Protein AF-A0A7X8IKD2-F1 (afdb_monomer_lite)

pLDDT: mean 72.1, std 15.84, range [30.53, 91.44]

Foldseek 3Di:
DCVVVPVVVLVVVLVPPPDDDLVNVVCCCDVVVQWDDDDPLAEIEGPDEAADPLSQLLVLLSVLLSLLCLCVVVDVDRDPVSNVSSVNYQKYKYWYQHPVVRFIKMFMDGSVVVCVVPVPPVVVDRSVRSSVVSSVCRSPPTDIDTDDDD

Sequence (150 aa):
MKQIGFILLIILATSWLGAATFEEVLESYIDDGYAFEYDGNQYWMLDELYFDRSVACEALASMAVVFLYQRLEWGETSNPAHKKIVDDTYYLTTHWFDVTDSGTYVVGVVMSDLIWYYDEDIYDMSPSELEEDIFEQIYYYSLAFEWEEE

Structure (mmCIF, N/CA/C/O backbone):
data_AF-A0A7X8IKD2-F1
#
_entry.id   AF-A0A7X8IKD2-F1
#
loop_
_atom_site.group_PDB
_atom_site.id
_atom_site.type_symbol
_atom_site.label_atom_id
_atom_site.label_al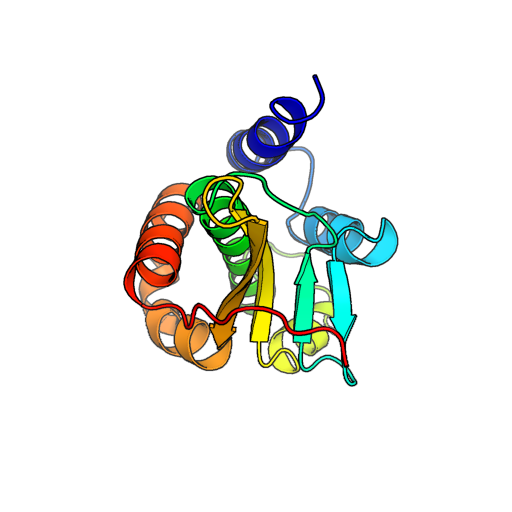t_id
_atom_site.label_comp_id
_atom_site.label_asym_id
_atom_site.label_entity_id
_atom_site.label_seq_id
_atom_site.pdbx_PDB_ins_code
_atom_site.Cartn_x
_atom_site.Cartn_y
_atom_site.Cartn_z
_atom_site.occupancy
_atom_site.B_iso_or_equiv
_atom_site.auth_seq_id
_atom_site.auth_comp_id
_atom_site.auth_asym_id
_atom_site.auth_atom_id
_atom_site.pdbx_PDB_model_num
ATOM 1 N N . MET A 1 1 ? 11.232 15.771 -14.756 1.00 33.41 1 MET A N 1
ATOM 2 C CA . MET A 1 1 ? 11.421 16.469 -13.460 1.00 33.41 1 MET A CA 1
ATOM 3 C C . MET A 1 1 ? 10.093 16.597 -12.698 1.00 33.41 1 MET A C 1
ATOM 5 O O . MET A 1 1 ? 9.728 17.694 -12.299 1.00 33.41 1 MET A O 1
ATOM 9 N N . LYS A 1 2 ? 9.350 15.493 -12.523 1.00 32.75 2 LYS A N 1
ATOM 10 C CA . LYS A 1 2 ? 8.132 15.436 -11.686 1.00 32.75 2 LYS A CA 1
ATOM 11 C C . LYS A 1 2 ? 8.241 14.399 -10.549 1.00 32.75 2 LYS A C 1
ATOM 13 O O . LYS A 1 2 ? 7.541 14.527 -9.562 1.00 32.75 2 LYS A O 1
ATOM 18 N N . GLN A 1 3 ? 9.209 13.481 -10.639 1.00 38.31 3 GLN A N 1
ATOM 19 C CA . GLN A 1 3 ? 9.420 12.352 -9.720 1.00 38.31 3 GLN A CA 1
ATOM 20 C C . GLN A 1 3 ? 9.867 12.726 -8.293 1.00 38.31 3 GLN A C 1
ATOM 22 O O . GLN A 1 3 ? 9.680 11.942 -7.380 1.00 38.31 3 GLN A O 1
ATOM 27 N N . ILE A 1 4 ? 10.426 13.921 -8.068 1.00 36.66 4 ILE A N 1
ATOM 28 C CA . ILE A 1 4 ? 10.888 14.340 -6.726 1.00 36.66 4 ILE A CA 1
ATOM 29 C C . ILE A 1 4 ? 9.762 15.034 -5.933 1.00 36.66 4 ILE A C 1
ATOM 31 O O . ILE A 1 4 ? 9.855 15.181 -4.722 1.00 36.66 4 ILE A O 1
ATOM 35 N N . GLY A 1 5 ? 8.678 15.456 -6.596 1.00 30.53 5 GLY A N 1
ATOM 36 C CA . GLY A 1 5 ? 7.594 16.196 -5.941 1.00 30.53 5 GLY A CA 1
ATOM 37 C C . GLY A 1 5 ? 6.641 15.332 -5.110 1.00 30.53 5 GLY A C 1
ATOM 38 O O . GLY A 1 5 ? 6.017 15.864 -4.201 1.00 30.53 5 GLY A O 1
ATOM 39 N N . PHE A 1 6 ? 6.538 14.033 -5.410 1.00 43.12 6 PHE A N 1
ATOM 40 C CA . PHE A 1 6 ? 5.489 13.156 -4.874 1.00 43.12 6 PHE A CA 1
ATOM 41 C C . PHE A 1 6 ? 5.905 12.445 -3.575 1.00 43.12 6 PHE A C 1
ATOM 43 O O . PHE A 1 6 ? 5.170 12.493 -2.597 1.00 43.12 6 PHE A O 1
ATOM 50 N N . ILE A 1 7 ? 7.147 11.946 -3.496 1.00 42.34 7 ILE A N 1
ATOM 51 C CA . ILE A 1 7 ? 7.745 11.421 -2.247 1.00 42.34 7 ILE A CA 1
ATOM 52 C C . ILE A 1 7 ? 7.834 12.532 -1.184 1.00 42.34 7 ILE A C 1
ATOM 54 O O . ILE A 1 7 ? 7.570 12.324 -0.002 1.00 42.34 7 ILE A O 1
ATOM 58 N N . LEU A 1 8 ? 8.109 13.768 -1.619 1.00 37.22 8 LEU A N 1
ATOM 59 C CA . LEU A 1 8 ? 8.059 14.936 -0.741 1.00 37.22 8 LEU A CA 1
ATOM 60 C C . LEU A 1 8 ? 6.652 15.203 -0.197 1.00 37.22 8 LEU A C 1
ATOM 62 O O . LEU A 1 8 ? 6.563 15.746 0.893 1.00 37.22 8 LEU A O 1
ATOM 66 N N . LEU A 1 9 ? 5.579 14.822 -0.896 1.00 44.72 9 LEU A N 1
ATOM 67 C CA . LEU A 1 9 ? 4.199 15.072 -0.469 1.00 44.72 9 LEU A CA 1
ATOM 68 C C . LEU A 1 9 ? 3.768 14.137 0.673 1.00 44.72 9 LEU A C 1
ATOM 70 O O . LEU A 1 9 ? 3.061 14.576 1.574 1.00 44.72 9 LEU A O 1
ATOM 74 N N . ILE A 1 10 ? 4.269 12.900 0.689 1.00 45.47 10 ILE A N 1
ATOM 75 C CA . ILE A 1 10 ? 3.992 11.901 1.735 1.00 45.47 10 ILE A CA 1
ATOM 76 C C . ILE A 1 10 ? 4.845 12.174 2.987 1.00 45.47 10 ILE A C 1
ATOM 78 O O . ILE A 1 10 ? 4.322 12.215 4.100 1.00 45.47 10 ILE A O 1
ATOM 82 N N . ILE A 1 11 ? 6.125 12.530 2.811 1.00 43.97 11 ILE A N 1
ATOM 83 C CA . ILE A 1 11 ? 6.995 12.987 3.915 1.00 43.97 11 ILE A CA 1
ATOM 84 C C . ILE A 1 11 ? 6.530 14.357 4.469 1.00 43.97 11 ILE A C 1
ATOM 86 O O . ILE A 1 11 ? 6.696 14.663 5.655 1.00 43.97 11 ILE A O 1
ATOM 90 N N . LEU A 1 12 ? 5.897 15.207 3.645 1.00 41.56 12 LEU A N 1
ATOM 91 C CA . LEU A 1 12 ? 5.219 16.420 4.123 1.00 41.56 12 LEU A CA 1
ATOM 92 C C . LEU A 1 12 ? 3.901 16.114 4.839 1.00 41.56 12 LEU A C 1
ATOM 94 O O . LEU A 1 12 ? 3.601 16.812 5.803 1.00 41.56 12 LEU A O 1
ATOM 98 N N . ALA A 1 13 ? 3.162 15.073 4.448 1.00 42.00 13 ALA A N 1
ATOM 99 C CA . ALA A 1 13 ? 1.946 14.653 5.145 1.00 42.00 13 ALA A CA 1
ATOM 100 C C . ALA A 1 13 ? 2.246 14.158 6.573 1.00 42.00 13 ALA A C 1
ATOM 102 O O . ALA A 1 13 ? 1.517 14.492 7.505 1.00 42.00 13 ALA A O 1
ATOM 103 N N . THR A 1 14 ? 3.372 13.468 6.788 1.00 43.34 14 THR A N 1
ATOM 104 C CA . THR A 1 14 ? 3.785 13.010 8.130 1.00 43.34 14 THR A CA 1
ATOM 105 C C . THR A 1 14 ? 4.435 14.106 8.982 1.00 43.34 14 THR A C 1
ATOM 107 O O . THR A 1 14 ? 4.344 14.070 10.210 1.00 43.34 14 THR A O 1
ATOM 110 N N . SER A 1 15 ? 5.037 15.131 8.367 1.00 39.66 15 SER A N 1
ATOM 111 C CA . SER A 1 15 ? 5.580 16.302 9.083 1.00 39.66 15 SER A CA 1
ATOM 112 C C . SER A 1 15 ? 4.567 17.441 9.293 1.00 39.66 15 SER A C 1
ATOM 114 O O . SER A 1 15 ? 4.865 18.401 10.011 1.00 39.66 15 SER A O 1
ATOM 116 N N . TRP A 1 16 ? 3.357 17.322 8.733 1.00 40.22 16 TRP A N 1
ATOM 117 C CA . TRP A 1 16 ? 2.227 18.239 8.903 1.00 40.22 16 TRP A CA 1
ATOM 118 C C . TRP A 1 16 ? 0.974 17.503 9.408 1.00 40.22 16 TRP A C 1
ATOM 120 O O . TRP A 1 16 ? -0.044 17.442 8.724 1.00 40.22 16 TRP A O 1
ATOM 130 N N . LEU A 1 17 ? 0.970 17.087 10.676 1.00 44.28 17 LEU A N 1
ATOM 131 C CA . LEU A 1 17 ? -0.254 16.800 11.456 1.00 44.28 17 LEU A CA 1
ATOM 132 C C . LEU A 1 17 ? -1.138 18.063 11.674 1.00 44.28 17 LEU A C 1
ATOM 134 O O . LEU A 1 17 ? -1.712 18.272 12.740 1.00 44.28 17 LEU A O 1
ATOM 138 N N . GLY A 1 18 ? -1.213 18.962 10.688 1.00 39.53 18 GLY A N 1
ATOM 139 C CA . GLY A 1 18 ? -1.850 20.271 10.798 1.00 39.53 18 GLY A CA 1
ATOM 140 C C . GLY A 1 18 ? -2.559 20.789 9.548 1.00 39.53 18 GLY A C 1
ATOM 141 O O . GLY A 1 18 ? -3.032 21.922 9.609 1.00 39.53 18 GLY A O 1
ATOM 142 N N . ALA A 1 19 ? -2.659 20.041 8.439 1.00 45.75 19 ALA A N 1
ATOM 143 C CA . ALA A 1 19 ? -3.436 20.540 7.294 1.00 45.75 19 ALA A CA 1
ATOM 144 C C . ALA A 1 19 ? -4.208 19.509 6.463 1.00 45.75 19 ALA A C 1
ATOM 146 O O . ALA A 1 19 ? -5.238 19.912 5.941 1.00 45.75 19 ALA A O 1
ATOM 147 N N . ALA A 1 20 ? -3.774 18.247 6.361 1.00 52.44 20 ALA A N 1
ATOM 148 C CA . ALA A 1 20 ? -4.549 17.218 5.668 1.00 52.44 20 ALA A CA 1
ATOM 149 C C . ALA A 1 20 ? -4.775 16.002 6.564 1.00 52.44 20 ALA A C 1
ATOM 151 O O . ALA A 1 20 ? -3.844 15.530 7.219 1.00 52.44 20 ALA A O 1
ATOM 152 N N . THR A 1 21 ? -6.015 15.527 6.645 1.00 64.31 21 THR A N 1
ATOM 153 C CA . THR A 1 21 ? -6.343 14.286 7.358 1.00 64.31 21 THR A CA 1
ATOM 154 C C . THR A 1 21 ? -6.001 13.084 6.472 1.00 64.31 21 THR A C 1
ATOM 156 O O . THR A 1 21 ? -5.969 13.193 5.249 1.00 64.31 21 THR A O 1
ATOM 159 N N . PHE A 1 22 ? -5.758 11.910 7.065 1.00 65.31 22 PHE A N 1
ATOM 160 C CA . PHE A 1 22 ? -5.602 10.660 6.298 1.00 65.31 22 PHE A CA 1
ATOM 161 C C . PHE A 1 22 ? -6.800 10.389 5.374 1.00 65.31 22 PHE A C 1
ATOM 163 O O . PHE A 1 22 ? -6.642 9.812 4.302 1.00 65.31 22 PHE A O 1
ATOM 170 N N . GLU A 1 23 ? -7.976 10.874 5.774 1.00 65.06 23 GLU A N 1
ATOM 171 C CA . GLU A 1 23 ? -9.200 10.867 4.981 1.00 65.06 23 GLU A CA 1
ATOM 172 C C . GLU A 1 23 ? -9.048 11.675 3.683 1.00 65.06 23 GLU A C 1
ATOM 174 O O . GLU A 1 23 ? -9.311 11.132 2.617 1.00 65.06 23 GLU A O 1
ATOM 179 N N . GLU A 1 24 ? -8.536 12.909 3.743 1.00 69.38 24 GLU A N 1
ATOM 180 C CA . GLU A 1 24 ? -8.281 13.732 2.547 1.00 69.38 24 GLU A CA 1
ATOM 181 C C . GLU A 1 24 ? -7.221 13.108 1.626 1.00 69.38 24 GLU A C 1
ATOM 183 O O . GLU A 1 24 ? -7.287 13.246 0.405 1.00 69.38 24 GLU A O 1
ATOM 188 N N . VAL A 1 25 ? -6.243 12.397 2.196 1.00 69.56 25 VAL A N 1
ATOM 189 C CA . VAL A 1 25 ? -5.228 11.678 1.413 1.00 69.56 25 VAL A CA 1
ATOM 190 C C . VAL A 1 25 ? -5.856 10.499 0.674 1.00 69.56 25 VAL A C 1
ATOM 192 O O . VAL A 1 25 ? -5.629 10.353 -0.524 1.00 69.56 25 VAL A O 1
ATOM 195 N N . LEU A 1 26 ? -6.664 9.679 1.352 1.00 70.50 26 LEU A N 1
ATOM 196 C CA . LEU A 1 26 ? -7.365 8.562 0.718 1.00 70.50 26 LEU A CA 1
ATOM 197 C C . LEU A 1 26 ? -8.354 9.053 -0.347 1.00 70.50 26 LEU A C 1
ATOM 199 O O . LEU A 1 26 ? -8.393 8.486 -1.433 1.00 70.50 26 LEU A O 1
ATOM 203 N N . GLU A 1 27 ? -9.095 10.128 -0.072 1.00 72.00 27 GLU A N 1
ATOM 204 C CA . GLU A 1 27 ? -9.955 10.776 -1.068 1.00 72.00 27 GLU A CA 1
ATOM 205 C C . GLU A 1 27 ? -9.147 11.241 -2.277 1.00 72.00 27 GLU A C 1
ATOM 207 O O . GLU A 1 27 ? -9.545 10.951 -3.395 1.00 72.00 27 GLU A O 1
ATOM 212 N N . SER A 1 28 ? -7.978 11.863 -2.094 1.00 70.38 28 SER A N 1
ATOM 213 C CA . SER A 1 28 ? -7.111 12.222 -3.225 1.00 70.38 28 SER A CA 1
ATOM 214 C C . SER A 1 28 ? -6.667 10.988 -4.017 1.00 70.38 28 SER A C 1
ATOM 216 O O . SER A 1 28 ? -6.716 11.012 -5.244 1.00 70.38 28 SER A O 1
ATOM 218 N N . TYR A 1 29 ? -6.313 9.876 -3.360 1.00 68.38 29 TYR A N 1
ATOM 219 C CA . TYR A 1 29 ? -5.981 8.640 -4.079 1.00 68.38 29 TYR A CA 1
ATOM 220 C C . TYR A 1 29 ? -7.143 8.150 -4.954 1.00 68.38 29 TYR A C 1
ATOM 222 O O . TYR A 1 29 ? -6.919 7.772 -6.102 1.00 68.38 29 TYR A O 1
ATOM 230 N N . ILE A 1 30 ? -8.370 8.191 -4.434 1.00 67.56 30 ILE A N 1
ATOM 231 C CA . ILE A 1 30 ? -9.568 7.665 -5.100 1.00 67.56 30 ILE A CA 1
ATOM 232 C C . ILE A 1 30 ? -10.101 8.636 -6.168 1.00 67.56 30 ILE A C 1
ATOM 234 O O . ILE A 1 30 ? -10.317 8.248 -7.316 1.00 67.56 30 ILE A O 1
ATOM 238 N N . ASP A 1 31 ? -10.317 9.896 -5.799 1.00 69.38 31 ASP A N 1
ATOM 239 C CA . ASP A 1 31 ? -11.030 10.892 -6.603 1.00 69.38 31 ASP A CA 1
ATOM 240 C C . ASP A 1 31 ? -10.136 11.546 -7.663 1.00 69.38 31 ASP A C 1
ATOM 242 O O . ASP A 1 31 ? -10.616 11.857 -8.758 1.00 69.38 31 ASP A O 1
ATOM 246 N N . ASP A 1 32 ? -8.838 11.727 -7.384 1.00 66.69 32 ASP A N 1
ATOM 247 C CA . ASP A 1 32 ? -7.894 12.275 -8.370 1.00 66.69 32 ASP A CA 1
ATOM 248 C C . ASP A 1 32 ? -7.366 11.198 -9.336 1.00 66.69 32 ASP A C 1
ATOM 250 O O . ASP A 1 32 ? -6.645 11.517 -10.286 1.00 66.69 32 ASP A O 1
ATOM 254 N N . GLY A 1 33 ? -7.749 9.932 -9.126 1.00 58.94 33 GLY A N 1
ATOM 255 C CA . GLY A 1 33 ? -7.398 8.804 -9.987 1.00 58.94 33 GLY A CA 1
ATOM 256 C C . GLY A 1 33 ? -5.971 8.286 -9.802 1.00 58.94 33 GLY A C 1
ATOM 257 O O . GLY A 1 33 ? -5.460 7.624 -10.698 1.00 58.94 33 GLY A O 1
ATOM 258 N N . TYR A 1 34 ? -5.315 8.573 -8.671 1.00 63.75 34 TYR A N 1
ATOM 259 C CA . TYR A 1 34 ? -3.997 7.997 -8.367 1.00 63.75 34 TYR A CA 1
ATOM 260 C C . TYR A 1 34 ? -4.073 6.527 -7.979 1.00 63.75 34 TYR A C 1
ATOM 262 O O . TYR A 1 34 ? -3.072 5.826 -8.091 1.00 63.75 34 TYR A O 1
ATOM 270 N N . ALA A 1 35 ? -5.229 6.068 -7.511 1.00 66.81 35 ALA A N 1
ATOM 271 C CA . ALA A 1 35 ? -5.515 4.671 -7.295 1.00 66.81 35 ALA A CA 1
ATOM 272 C C . ALA A 1 35 ? -6.838 4.296 -7.958 1.00 66.81 35 ALA A C 1
ATOM 274 O O . ALA A 1 35 ? -7.821 5.031 -7.864 1.00 66.81 35 ALA A O 1
ATOM 275 N N . PHE A 1 36 ? -6.879 3.135 -8.602 1.00 70.25 36 PHE A N 1
ATOM 276 C CA . PHE A 1 36 ? -8.116 2.607 -9.161 1.00 70.25 36 PHE A CA 1
ATOM 277 C C . PHE A 1 36 ? -8.488 1.265 -8.555 1.00 70.25 36 PHE A C 1
ATOM 279 O O . PHE A 1 36 ? -7.647 0.423 -8.232 1.00 70.25 36 PHE A O 1
ATOM 286 N N . GLU A 1 37 ? -9.799 1.096 -8.433 1.00 72.56 37 GLU A N 1
ATOM 287 C CA . GLU A 1 37 ? -10.442 -0.154 -8.091 1.00 72.56 37 GLU A CA 1
ATOM 288 C C . GLU A 1 37 ? -10.373 -1.107 -9.289 1.00 72.56 37 GLU A C 1
ATOM 290 O O . GLU A 1 37 ? -10.814 -0.785 -10.397 1.00 72.56 37 GLU A O 1
ATOM 295 N N . TYR A 1 38 ? -9.875 -2.311 -9.050 1.00 64.81 38 TYR A N 1
ATOM 296 C CA . TYR A 1 38 ? -9.989 -3.434 -9.962 1.00 64.81 38 TYR A CA 1
ATOM 297 C C . TYR A 1 38 ? -10.762 -4.562 -9.262 1.00 64.81 38 TYR A C 1
ATOM 299 O O . TYR A 1 38 ? -10.488 -4.922 -8.118 1.00 64.81 38 TYR A O 1
ATOM 307 N N . ASP A 1 39 ? -11.787 -5.077 -9.943 1.00 65.75 39 ASP A N 1
ATOM 308 C CA . ASP A 1 39 ? -12.696 -6.125 -9.455 1.00 65.75 39 ASP A CA 1
ATOM 309 C C . ASP A 1 39 ? -13.403 -5.837 -8.108 1.00 65.75 39 ASP A C 1
ATOM 311 O O . ASP A 1 39 ? -13.232 -6.539 -7.110 1.00 65.75 39 ASP A O 1
ATOM 315 N N . GLY A 1 40 ? -14.255 -4.808 -8.059 1.00 56.12 40 GLY A N 1
ATOM 316 C CA . GLY A 1 40 ? -15.282 -4.712 -7.012 1.00 56.12 40 GLY A CA 1
ATOM 317 C C . GLY A 1 40 ? -14.783 -4.356 -5.602 1.00 56.12 40 GLY A C 1
ATOM 318 O O . GLY A 1 40 ? -15.479 -4.681 -4.639 1.00 56.12 40 GLY A O 1
ATOM 319 N N . ASN A 1 41 ? -13.636 -3.676 -5.486 1.00 60.47 41 ASN A N 1
ATOM 320 C CA . ASN A 1 41 ? -12.860 -3.306 -4.289 1.00 60.47 41 ASN A CA 1
ATOM 321 C C . ASN A 1 41 ? -11.798 -4.316 -3.872 1.00 60.47 41 ASN A C 1
ATOM 323 O O . ASN A 1 41 ? -11.064 -4.027 -2.938 1.00 60.47 41 ASN A O 1
ATOM 327 N N . GLN A 1 42 ? -11.638 -5.444 -4.567 1.00 64.50 42 GLN A N 1
ATOM 328 C CA . GLN A 1 42 ? -10.650 -6.447 -4.159 1.00 64.50 42 GLN A CA 1
ATOM 329 C C . GLN A 1 42 ? -9.210 -6.026 -4.440 1.00 64.50 42 GLN A C 1
ATOM 331 O O . GLN A 1 42 ? -8.320 -6.392 -3.675 1.00 64.50 42 GLN A O 1
ATOM 336 N N . TYR A 1 43 ? -8.971 -5.243 -5.489 1.00 71.50 43 TYR A N 1
ATOM 337 C CA . TYR A 1 43 ? -7.639 -4.787 -5.861 1.00 71.50 43 TYR A CA 1
ATOM 338 C C . TYR A 1 43 ? -7.626 -3.272 -5.937 1.00 71.50 43 TYR A C 1
ATOM 340 O O . TYR A 1 43 ? -8.390 -2.670 -6.689 1.00 71.50 43 TYR A O 1
ATOM 348 N N . TRP A 1 44 ? -6.727 -2.669 -5.178 1.00 79.19 44 TRP A N 1
ATOM 349 C CA . TRP A 1 44 ? -6.429 -1.252 -5.272 1.00 79.19 44 TRP A CA 1
ATOM 350 C C . TRP A 1 44 ? -5.024 -1.089 -5.822 1.00 79.19 44 TRP A C 1
ATOM 352 O O . TRP A 1 44 ? -4.076 -1.730 -5.359 1.00 79.19 44 TRP A O 1
ATOM 362 N N . MET A 1 45 ? -4.903 -0.276 -6.862 1.00 79.44 45 MET A N 1
ATOM 363 C CA . MET A 1 45 ? -3.679 -0.173 -7.642 1.00 79.44 45 MET A CA 1
ATOM 364 C C . MET A 1 45 ? -3.294 1.275 -7.847 1.00 79.44 45 MET A C 1
ATOM 366 O O . MET A 1 45 ? -4.143 2.052 -8.267 1.00 79.44 45 MET A O 1
ATOM 370 N N . LEU A 1 46 ? -2.028 1.617 -7.608 1.00 79.81 46 LEU A N 1
ATOM 371 C CA . LEU A 1 46 ? -1.505 2.931 -7.973 1.00 79.81 46 LEU A CA 1
ATOM 372 C C . LEU A 1 46 ? -1.397 3.065 -9.502 1.00 79.81 46 LEU A C 1
ATOM 374 O O . LEU A 1 46 ? -0.752 2.236 -10.147 1.00 79.81 46 LEU A O 1
ATOM 378 N N . ASP A 1 47 ? -1.983 4.123 -10.070 1.00 73.06 47 ASP A N 1
ATOM 379 C CA . ASP A 1 47 ? -1.950 4.465 -11.506 1.00 73.06 47 ASP A CA 1
ATOM 380 C C . ASP A 1 47 ? -0.636 5.160 -11.902 1.00 73.06 47 ASP A C 1
ATOM 382 O O . ASP A 1 47 ? -0.602 6.182 -12.592 1.00 73.06 47 ASP A O 1
ATOM 386 N N . GLU A 1 48 ? 0.489 4.649 -11.406 1.00 78.56 48 GLU A N 1
ATOM 387 C CA . GLU A 1 48 ? 1.811 5.159 -11.748 1.00 78.56 48 GLU A CA 1
ATOM 388 C C . GLU A 1 48 ? 2.748 4.015 -12.129 1.00 78.56 48 GLU A C 1
ATOM 390 O O . GLU A 1 48 ? 2.797 2.964 -11.491 1.00 78.56 48 GLU A O 1
ATOM 395 N N . LEU A 1 49 ? 3.519 4.242 -13.196 1.00 78.94 49 LEU A N 1
ATOM 396 C CA . LEU A 1 49 ? 4.598 3.357 -13.604 1.00 78.94 49 LEU A CA 1
ATOM 397 C C . LEU A 1 49 ? 5.920 3.872 -13.034 1.00 78.94 49 LEU A C 1
ATOM 399 O O . LEU A 1 49 ? 6.475 4.871 -13.507 1.00 78.94 49 LEU A O 1
ATOM 403 N N . TYR A 1 50 ? 6.447 3.167 -12.039 1.00 83.75 50 TYR A N 1
ATOM 404 C CA . TYR A 1 50 ? 7.730 3.492 -11.424 1.00 83.75 50 TYR A CA 1
ATOM 405 C C . TYR A 1 50 ? 8.894 2.924 -12.246 1.00 83.75 50 TYR A C 1
ATOM 407 O O . TYR A 1 50 ? 8.801 1.841 -12.805 1.00 83.75 50 TYR A O 1
ATOM 415 N N . PHE A 1 51 ? 10.022 3.634 -12.323 1.00 84.88 51 PHE A N 1
ATOM 416 C CA . PHE A 1 51 ? 11.233 3.165 -13.035 1.00 84.88 51 PHE A CA 1
ATOM 417 C C . PHE A 1 51 ? 12.283 2.557 -12.098 1.00 84.88 51 PHE A C 1
ATOM 419 O O . PHE A 1 51 ? 13.432 2.349 -12.484 1.00 84.88 51 PHE A O 1
ATOM 426 N N . ASP A 1 52 ? 11.903 2.339 -10.844 1.00 85.75 52 ASP A N 1
ATOM 427 C CA . ASP A 1 52 ? 12.748 1.777 -9.809 1.00 85.75 52 ASP A CA 1
ATOM 428 C C . ASP A 1 52 ? 11.869 0.957 -8.861 1.00 85.75 52 ASP A C 1
ATOM 430 O O . ASP A 1 52 ? 10.824 1.429 -8.402 1.00 85.75 52 ASP A O 1
ATOM 434 N N . ARG A 1 53 ? 12.288 -0.282 -8.585 1.00 87.19 53 ARG A N 1
ATOM 435 C CA . ARG A 1 53 ? 11.535 -1.206 -7.733 1.00 87.19 53 ARG A CA 1
ATOM 436 C C . ARG A 1 53 ? 11.385 -0.677 -6.309 1.00 87.19 53 ARG A C 1
ATOM 438 O O . ARG A 1 53 ? 10.325 -0.852 -5.717 1.00 87.19 53 ARG A O 1
ATOM 445 N N . SER A 1 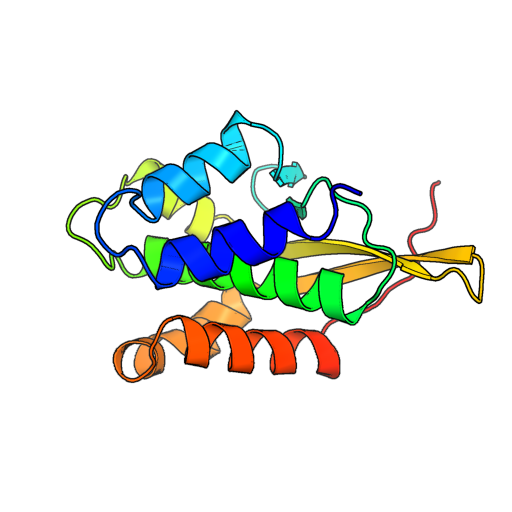54 ? 12.428 -0.060 -5.753 1.00 88.12 54 SER A N 1
ATOM 446 C CA . SER A 1 54 ? 12.378 0.480 -4.393 1.00 88.12 54 SER A CA 1
ATOM 447 C C . SER A 1 54 ? 11.373 1.621 -4.296 1.00 88.12 54 SER A C 1
ATOM 449 O O . SER A 1 54 ? 10.574 1.623 -3.371 1.00 88.12 54 SER A O 1
ATOM 451 N N . VAL A 1 55 ? 11.306 2.487 -5.311 1.00 86.19 55 VAL A N 1
ATOM 452 C CA . VAL A 1 55 ? 10.318 3.577 -5.366 1.00 86.19 55 VAL A CA 1
ATOM 453 C C . VAL A 1 55 ? 8.890 3.033 -5.469 1.00 86.19 55 VAL A C 1
ATOM 455 O O . VAL A 1 55 ? 7.992 3.542 -4.807 1.00 86.19 55 VAL A O 1
ATOM 458 N N . ALA A 1 56 ? 8.676 1.971 -6.252 1.00 87.31 56 ALA A N 1
ATOM 459 C CA . ALA A 1 56 ? 7.373 1.309 -6.318 1.00 87.31 56 ALA A CA 1
ATOM 460 C C . ALA A 1 56 ? 6.970 0.707 -4.962 1.00 87.31 56 ALA A C 1
ATOM 462 O O . ALA A 1 56 ? 5.842 0.881 -4.510 1.00 87.31 56 ALA A O 1
ATOM 463 N N . CYS A 1 57 ? 7.902 0.026 -4.289 1.00 89.25 57 CYS A N 1
ATOM 464 C CA . CYS A 1 57 ? 7.652 -0.553 -2.969 1.00 89.25 57 CYS A CA 1
ATOM 465 C C . CYS A 1 57 ? 7.393 0.530 -1.911 1.00 89.25 57 CYS A C 1
ATOM 467 O O . CYS A 1 57 ? 6.517 0.343 -1.075 1.00 89.25 57 CYS A O 1
ATOM 469 N N . GLU A 1 58 ? 8.118 1.651 -1.960 1.00 87.69 58 GLU A N 1
ATOM 470 C CA . GLU A 1 58 ? 7.933 2.802 -1.066 1.00 87.69 58 GLU A CA 1
ATOM 471 C C . GLU A 1 58 ? 6.539 3.408 -1.252 1.00 87.69 58 GLU A C 1
ATOM 473 O O . GLU A 1 58 ? 5.787 3.506 -0.289 1.00 87.69 58 GLU A O 1
ATOM 478 N N . ALA A 1 59 ? 6.130 3.688 -2.493 1.00 84.69 59 ALA A N 1
ATOM 479 C CA . ALA A 1 59 ? 4.793 4.207 -2.783 1.00 84.69 59 ALA A CA 1
ATOM 480 C C . ALA A 1 59 ? 3.678 3.258 -2.303 1.00 84.69 59 ALA A C 1
ATOM 482 O O . ALA A 1 59 ? 2.669 3.697 -1.744 1.00 84.69 59 ALA A O 1
ATOM 483 N N . LEU A 1 60 ? 3.871 1.947 -2.484 1.00 88.31 60 LEU A N 1
ATOM 484 C CA . LEU A 1 60 ? 2.929 0.940 -2.002 1.00 88.31 60 LEU A CA 1
ATOM 485 C C . LEU A 1 60 ? 2.874 0.885 -0.467 1.00 88.31 60 LEU A C 1
ATOM 487 O O . LEU A 1 60 ? 1.787 0.742 0.095 1.00 88.31 60 LEU A O 1
ATOM 491 N N . ALA A 1 61 ? 4.015 1.032 0.212 1.00 89.31 61 ALA A N 1
ATOM 492 C CA . ALA A 1 61 ? 4.083 1.099 1.669 1.00 89.31 61 ALA A CA 1
ATOM 493 C C . ALA A 1 61 ? 3.347 2.332 2.206 1.00 89.31 61 ALA A C 1
ATOM 495 O O . ALA A 1 61 ? 2.528 2.206 3.117 1.00 89.31 61 ALA A O 1
ATOM 496 N N . SER A 1 62 ? 3.543 3.500 1.591 1.00 84.44 62 SER A N 1
ATOM 497 C CA . SER A 1 62 ? 2.825 4.717 1.972 1.00 84.44 62 SER A CA 1
ATOM 498 C C . SER A 1 62 ? 1.306 4.552 1.844 1.00 84.44 62 SER A C 1
ATOM 500 O O . SER A 1 62 ? 0.553 4.958 2.731 1.00 84.44 62 SER A O 1
ATOM 502 N N . MET A 1 63 ? 0.834 3.923 0.761 1.00 85.12 63 MET A N 1
ATOM 503 C CA . MET A 1 63 ? -0.590 3.627 0.569 1.00 85.12 63 MET A CA 1
ATOM 504 C C . MET A 1 63 ? -1.116 2.663 1.642 1.00 85.12 63 MET A C 1
ATOM 506 O O . MET A 1 63 ? -2.183 2.892 2.212 1.00 85.12 63 MET A O 1
ATOM 510 N N . ALA A 1 64 ? -0.355 1.617 1.968 1.00 87.75 64 ALA A N 1
ATOM 511 C CA . ALA A 1 64 ? -0.707 0.668 3.020 1.00 87.75 64 ALA A CA 1
ATOM 512 C C . ALA A 1 64 ? -0.839 1.340 4.396 1.00 87.75 64 ALA A C 1
ATOM 514 O O . ALA A 1 64 ? -1.794 1.057 5.123 1.00 87.75 64 ALA A O 1
ATOM 515 N N . VAL A 1 65 ? 0.055 2.278 4.731 1.00 84.19 65 VAL A N 1
ATOM 516 C CA . VAL A 1 65 ? -0.040 3.083 5.960 1.00 84.19 65 VAL A CA 1
ATOM 517 C C . VAL A 1 65 ? -1.356 3.857 5.996 1.00 84.19 65 VAL A C 1
ATOM 519 O O . VAL A 1 65 ? -2.072 3.782 6.992 1.00 84.19 65 VAL A O 1
ATOM 522 N N . VAL A 1 66 ? -1.729 4.542 4.910 1.00 80.50 66 VAL A N 1
ATOM 523 C CA . VAL A 1 66 ? -3.005 5.281 4.834 1.00 80.50 66 VAL A CA 1
ATOM 524 C C . VAL A 1 66 ? -4.196 4.351 5.093 1.00 80.50 66 VAL A C 1
ATOM 526 O O . VAL A 1 66 ? -5.078 4.687 5.885 1.00 80.50 66 VAL A O 1
ATOM 529 N N . PHE A 1 67 ? -4.205 3.160 4.489 1.00 82.56 67 PHE A N 1
ATOM 530 C CA . PHE A 1 67 ? -5.281 2.179 4.669 1.00 82.56 67 PHE A CA 1
ATOM 531 C C . PHE A 1 67 ? -5.359 1.667 6.117 1.00 82.56 67 PHE A C 1
ATOM 533 O O . PHE A 1 67 ? -6.444 1.631 6.702 1.00 82.56 67 PHE A O 1
ATOM 540 N N . LEU A 1 68 ? -4.225 1.314 6.729 1.00 81.75 68 LEU A N 1
ATOM 541 C CA . LEU A 1 68 ? -4.177 0.826 8.114 1.00 81.75 68 LEU A CA 1
ATOM 542 C C . LEU A 1 68 ? -4.620 1.905 9.112 1.00 81.75 68 LEU A C 1
ATOM 544 O O . LEU A 1 68 ? -5.431 1.629 9.999 1.00 81.75 68 LEU A O 1
ATOM 548 N N . TYR A 1 69 ? -4.173 3.148 8.924 1.00 78.50 69 TYR A N 1
ATOM 549 C CA . TYR A 1 69 ? -4.595 4.286 9.748 1.00 78.50 69 TYR A CA 1
ATOM 550 C C . TYR A 1 69 ? -6.099 4.557 9.626 1.00 78.50 69 TYR A C 1
ATOM 552 O O . TYR A 1 69 ? -6.769 4.784 10.639 1.00 78.50 69 TYR A O 1
ATOM 560 N N . GLN A 1 70 ? -6.653 4.476 8.411 1.00 75.31 70 GLN A N 1
ATOM 561 C CA . GLN A 1 70 ? -8.090 4.639 8.179 1.00 75.31 70 GLN A CA 1
ATOM 562 C C . GLN A 1 70 ? -8.908 3.545 8.881 1.00 75.31 70 GLN A C 1
ATOM 564 O O . GLN A 1 70 ? -9.962 3.829 9.457 1.00 75.31 70 GLN A O 1
ATOM 569 N N . ARG A 1 71 ? -8.429 2.295 8.864 1.00 76.00 71 ARG A N 1
ATOM 570 C CA . ARG A 1 71 ? -9.097 1.157 9.514 1.00 76.00 71 ARG A CA 1
ATOM 571 C C . ARG A 1 71 ? -9.122 1.275 11.036 1.00 76.00 71 ARG A C 1
ATOM 573 O O . ARG A 1 71 ? -10.149 0.969 11.646 1.00 76.00 71 ARG A O 1
ATOM 580 N N . LEU A 1 72 ? -8.011 1.705 11.632 1.00 71.19 72 LEU A N 1
ATOM 581 C CA . LEU A 1 72 ? -7.848 1.845 13.084 1.00 71.19 72 LEU A CA 1
ATOM 582 C C . LEU A 1 72 ? -8.522 3.091 13.667 1.00 71.19 72 LEU A C 1
ATOM 584 O O . LEU A 1 72 ? -8.487 3.287 14.881 1.00 71.19 72 LEU A O 1
ATOM 588 N N . GLU A 1 73 ? -9.151 3.916 12.822 1.00 67.88 73 GLU A N 1
ATOM 589 C CA . GLU A 1 73 ? -9.810 5.162 13.230 1.00 67.88 73 GLU A CA 1
ATOM 590 C C . GLU A 1 73 ? -8.828 6.113 13.937 1.00 67.88 73 GLU A C 1
ATOM 592 O O . GLU A 1 73 ? -9.165 6.799 14.906 1.00 67.88 73 GLU A O 1
ATOM 597 N N . TRP A 1 74 ? -7.574 6.131 13.472 1.00 58.91 74 TRP A N 1
ATOM 598 C CA . TRP A 1 74 ? -6.529 6.973 14.040 1.00 58.91 74 TRP A CA 1
ATOM 599 C C . TRP A 1 74 ? -6.724 8.431 13.602 1.00 58.91 74 TRP A C 1
ATOM 601 O O . TRP A 1 74 ? -6.235 8.894 12.576 1.00 58.91 74 TRP A O 1
ATOM 611 N N . GLY A 1 75 ? -7.515 9.136 14.411 1.00 50.25 75 GLY A N 1
ATOM 612 C CA . GLY A 1 75 ? -8.053 10.470 14.153 1.00 50.25 75 GLY A CA 1
ATOM 613 C C . GLY A 1 75 ? -9.577 10.438 14.289 1.00 50.25 75 GLY A C 1
ATOM 614 O O . GLY A 1 75 ? -10.222 9.510 13.817 1.00 50.25 75 GLY A O 1
ATOM 615 N N . GLU A 1 76 ? -10.183 11.437 14.940 1.00 49.91 76 GLU A N 1
ATOM 616 C CA . GLU A 1 76 ? -11.633 11.484 15.239 1.00 49.91 76 GLU A CA 1
ATOM 617 C C . GLU A 1 76 ? -12.557 11.611 13.995 1.00 49.91 76 GLU A C 1
ATOM 619 O O . GLU A 1 76 ? -13.725 11.979 14.120 1.00 49.91 76 GLU A O 1
ATOM 624 N N . THR A 1 77 ? -12.067 11.323 12.786 1.00 50.72 77 THR A N 1
ATOM 625 C CA . THR A 1 77 ? -12.747 11.574 11.505 1.00 50.72 77 THR A CA 1
ATOM 626 C C . THR A 1 77 ? -12.699 10.358 10.573 1.00 50.72 77 THR A C 1
ATOM 628 O O . THR A 1 77 ? -12.346 10.472 9.406 1.00 50.72 77 THR A O 1
ATOM 631 N N . SER A 1 78 ? -13.023 9.153 11.055 1.00 56.91 78 SER A N 1
ATOM 632 C CA . SER A 1 78 ? -13.162 8.013 10.140 1.00 56.91 78 SER A CA 1
ATOM 633 C C . SER A 1 78 ? -14.535 8.034 9.449 1.00 56.91 78 SER A C 1
ATOM 635 O O . SER A 1 78 ? -15.590 7.922 10.077 1.00 56.91 78 SER A O 1
ATOM 637 N N . ASN A 1 79 ? -14.543 8.184 8.122 1.00 63.88 79 ASN A N 1
ATOM 638 C CA . ASN A 1 79 ? -15.738 7.983 7.308 1.00 63.88 79 ASN A CA 1
ATOM 639 C C . ASN A 1 79 ? -16.068 6.477 7.219 1.00 63.88 79 ASN A C 1
ATOM 641 O O . ASN A 1 79 ? -15.247 5.699 6.715 1.00 63.88 79 ASN A O 1
ATOM 645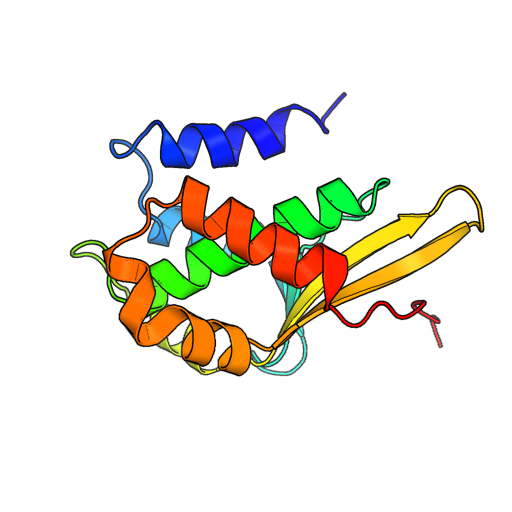 N N . PRO A 1 80 ? -17.268 6.033 7.646 1.00 67.12 80 PRO A N 1
ATOM 646 C CA . PRO A 1 80 ? -17.657 4.623 7.592 1.00 67.12 80 PRO A CA 1
ATOM 647 C C . PRO A 1 80 ? -17.619 4.006 6.186 1.00 67.12 80 PRO A C 1
ATOM 649 O O . PRO A 1 80 ? -17.425 2.798 6.057 1.00 67.12 80 PRO A O 1
ATOM 652 N N . ALA A 1 81 ? -17.797 4.809 5.131 1.00 69.44 81 ALA A N 1
ATOM 653 C CA . ALA A 1 81 ? -17.699 4.336 3.751 1.00 69.44 81 ALA A CA 1
ATOM 654 C C . ALA A 1 81 ? -16.256 3.958 3.378 1.00 69.44 81 ALA A C 1
ATOM 656 O O . ALA A 1 81 ? -16.042 2.949 2.714 1.00 69.44 81 ALA A O 1
ATOM 657 N N . HIS A 1 82 ? -15.269 4.713 3.862 1.00 70.25 82 HIS A N 1
ATOM 658 C CA . HIS A 1 82 ? -13.851 4.450 3.607 1.00 70.25 82 HIS A CA 1
ATOM 659 C C . HIS A 1 82 ? -13.338 3.270 4.425 1.00 70.25 82 HIS A C 1
ATOM 661 O O . HIS A 1 82 ? -12.589 2.448 3.911 1.00 70.25 82 HIS A O 1
ATOM 667 N N . LYS A 1 83 ? -13.819 3.112 5.664 1.00 72.31 83 LYS A N 1
ATOM 668 C CA . LYS A 1 83 ? -13.561 1.894 6.443 1.00 72.31 83 LYS A CA 1
ATOM 669 C C . LYS A 1 83 ? -14.030 0.647 5.693 1.00 72.31 83 LYS A C 1
ATOM 671 O O . LYS A 1 83 ? -13.294 -0.325 5.603 1.00 72.31 83 LYS A O 1
ATOM 676 N N . LYS A 1 84 ? -15.220 0.707 5.085 1.00 76.25 84 LYS A N 1
ATOM 677 C CA . LYS A 1 84 ? -15.734 -0.377 4.242 1.00 76.25 84 LYS A CA 1
ATOM 678 C C . LYS A 1 84 ? -14.841 -0.638 3.020 1.00 76.25 84 LYS A C 1
ATOM 680 O O . LYS A 1 84 ? -14.622 -1.795 2.705 1.00 76.25 84 LYS A O 1
ATOM 685 N N . ILE A 1 85 ? -14.316 0.398 2.359 1.00 77.25 85 ILE A N 1
ATOM 686 C CA . ILE A 1 85 ? -13.362 0.235 1.245 1.00 77.25 85 ILE A CA 1
ATOM 687 C C . ILE A 1 85 ? -12.114 -0.523 1.705 1.00 77.25 85 ILE A C 1
ATOM 689 O O . ILE A 1 85 ? -11.726 -1.501 1.070 1.00 77.25 85 ILE A O 1
ATOM 693 N N . VAL A 1 86 ? -11.516 -0.115 2.827 1.00 76.81 86 VAL A N 1
ATOM 694 C CA . VAL A 1 86 ? -10.329 -0.783 3.378 1.00 76.81 86 VAL A CA 1
ATOM 695 C C . VAL A 1 86 ? -10.636 -2.232 3.762 1.00 76.81 86 VAL A C 1
ATOM 697 O O . VAL A 1 86 ? -9.862 -3.125 3.437 1.00 76.81 86 VAL A O 1
ATOM 700 N N . ASP A 1 87 ? -11.776 -2.475 4.411 1.00 79.12 87 ASP A N 1
ATOM 701 C CA . ASP A 1 87 ? -12.201 -3.813 4.836 1.00 79.12 87 ASP A CA 1
ATOM 702 C C . ASP A 1 87 ? -12.529 -4.741 3.652 1.00 79.12 87 ASP A C 1
ATOM 704 O O . ASP A 1 87 ? -12.345 -5.954 3.759 1.00 79.12 87 ASP A O 1
ATOM 708 N N . ASP A 1 88 ? -13.002 -4.181 2.535 1.00 82.62 88 ASP A N 1
ATOM 709 C CA . ASP A 1 88 ? -13.298 -4.913 1.299 1.00 82.62 88 ASP A CA 1
ATOM 710 C C . ASP A 1 88 ? -12.046 -5.111 0.417 1.00 82.62 88 ASP A C 1
ATOM 712 O O . ASP A 1 88 ? -12.072 -5.923 -0.513 1.00 82.62 88 ASP A O 1
ATOM 716 N N . THR A 1 89 ? -10.945 -4.406 0.712 1.00 84.12 89 THR A N 1
ATOM 717 C CA . THR A 1 89 ? -9.685 -4.504 -0.036 1.00 84.12 89 THR A CA 1
ATOM 718 C C . THR A 1 89 ? -8.957 -5.802 0.270 1.00 84.12 89 THR A C 1
ATOM 720 O O . THR A 1 89 ? -8.636 -6.099 1.419 1.00 84.12 89 THR A O 1
ATOM 723 N N . TYR A 1 90 ? -8.636 -6.561 -0.779 1.00 84.31 90 TYR A N 1
ATOM 724 C CA . TYR A 1 90 ? -7.913 -7.826 -0.675 1.00 84.31 90 TYR A CA 1
ATOM 725 C C . TYR A 1 90 ? -6.418 -7.653 -0.997 1.00 84.31 90 TYR A C 1
ATOM 727 O O . TYR A 1 90 ? -5.573 -8.131 -0.239 1.00 84.31 90 TYR A O 1
ATOM 735 N N . TYR A 1 91 ? -6.081 -6.898 -2.048 1.00 86.75 91 TYR A N 1
ATOM 736 C CA . TYR A 1 91 ? -4.711 -6.545 -2.433 1.00 86.75 91 TYR A CA 1
ATOM 737 C C . TYR A 1 91 ? -4.517 -5.040 -2.613 1.00 86.75 91 TYR A C 1
ATOM 739 O O . TYR A 1 91 ? -5.324 -4.375 -3.265 1.00 86.75 91 TYR A O 1
ATOM 747 N N . LEU A 1 92 ? -3.372 -4.544 -2.144 1.00 87.56 92 LEU A N 1
ATOM 748 C 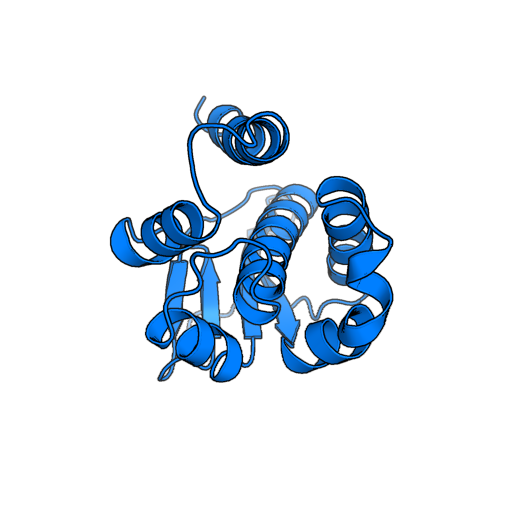CA . LEU A 1 92 ? -2.766 -3.313 -2.650 1.00 87.56 92 LEU A CA 1
ATOM 749 C C . LEU A 1 92 ? -1.675 -3.679 -3.650 1.00 87.56 92 LEU A C 1
ATOM 751 O O . LEU A 1 92 ? -0.888 -4.591 -3.390 1.00 87.56 92 LEU A O 1
ATOM 755 N N . THR A 1 93 ? -1.616 -2.979 -4.780 1.00 88.12 93 THR A N 1
ATOM 756 C CA . THR A 1 93 ? -0.663 -3.268 -5.859 1.00 88.12 93 THR A CA 1
ATOM 757 C C . THR A 1 93 ? -0.098 -2.007 -6.509 1.00 88.12 93 THR A C 1
ATOM 759 O O . THR A 1 93 ? -0.684 -0.928 -6.450 1.00 88.12 93 THR A O 1
ATOM 762 N N . THR A 1 94 ? 1.056 -2.142 -7.154 1.00 87.88 94 THR 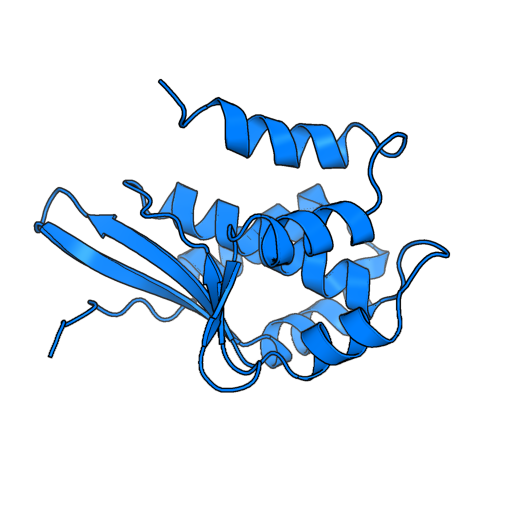A N 1
ATOM 763 C CA . THR A 1 94 ? 1.621 -1.126 -8.048 1.00 87.88 94 THR A CA 1
ATOM 764 C C . THR A 1 94 ? 2.557 -1.770 -9.072 1.00 87.88 94 THR A C 1
ATOM 766 O O . THR A 1 94 ? 2.852 -2.966 -8.984 1.00 87.88 94 THR A O 1
ATOM 769 N N . HIS A 1 95 ? 3.022 -0.984 -10.044 1.00 87.31 95 HIS A N 1
ATOM 770 C CA . HIS A 1 95 ? 3.860 -1.439 -11.146 1.00 87.31 95 HIS A CA 1
ATOM 771 C C . HIS A 1 95 ? 5.217 -0.755 -11.143 1.00 87.31 95 HIS A C 1
ATOM 773 O O . HIS A 1 95 ? 5.321 0.458 -10.954 1.00 87.31 95 HIS A O 1
ATOM 779 N N . TRP A 1 96 ? 6.262 -1.510 -11.470 1.00 88.31 96 TRP A N 1
ATOM 780 C CA . TRP A 1 96 ? 7.514 -0.909 -11.912 1.00 88.31 96 TRP A CA 1
ATOM 781 C C . TRP A 1 96 ? 7.946 -1.463 -13.263 1.00 88.31 96 TRP A C 1
ATOM 783 O O . TRP A 1 96 ? 7.744 -2.632 -13.575 1.00 88.31 96 TRP A O 1
ATOM 793 N N . PHE A 1 97 ? 8.558 -0.601 -14.064 1.00 86.88 97 PHE A N 1
ATOM 794 C CA . PHE A 1 97 ? 9.232 -0.954 -15.297 1.00 86.88 97 PHE A CA 1
ATOM 795 C C . PHE A 1 97 ? 10.724 -1.116 -15.026 1.00 86.88 97 PHE A C 1
ATOM 797 O O . PHE A 1 97 ? 11.395 -0.163 -14.613 1.00 86.88 97 PHE A O 1
ATOM 804 N N . ASP A 1 98 ? 11.253 -2.309 -15.277 1.00 85.69 98 ASP A N 1
ATOM 805 C CA . ASP A 1 98 ? 12.685 -2.560 -15.220 1.00 85.69 98 ASP A CA 1
ATOM 806 C C . ASP A 1 98 ? 13.309 -2.281 -16.592 1.00 85.69 98 ASP A C 1
ATOM 808 O O . ASP A 1 98 ? 13.092 -2.963 -17.591 1.00 85.69 98 ASP A O 1
ATOM 812 N N . VAL A 1 99 ? 14.122 -1.229 -16.652 1.00 82.00 99 VAL A N 1
ATOM 813 C CA . VAL A 1 99 ? 14.797 -0.812 -17.888 1.00 82.00 99 VAL A CA 1
ATOM 814 C C . VAL A 1 99 ? 15.855 -1.814 -18.364 1.00 82.00 99 VAL A C 1
ATOM 816 O O . VAL A 1 99 ? 16.310 -1.713 -19.505 1.00 82.00 99 VAL A O 1
ATOM 819 N N . THR A 1 100 ? 16.304 -2.730 -17.501 1.00 85.12 100 THR A N 1
ATOM 820 C CA . THR A 1 100 ? 17.387 -3.671 -17.809 1.00 85.12 100 THR A CA 1
ATOM 821 C C . THR A 1 100 ? 16.914 -4.837 -18.664 1.00 85.12 100 THR A C 1
ATOM 823 O O . THR A 1 100 ? 17.636 -5.243 -19.578 1.00 85.12 100 THR A O 1
ATOM 826 N N . ASP A 1 101 ? 15.700 -5.323 -18.426 1.00 85.75 101 ASP A N 1
ATOM 827 C CA . ASP A 1 101 ? 15.061 -6.392 -19.195 1.00 85.75 101 ASP A CA 1
ATOM 828 C C . ASP A 1 101 ? 13.844 -5.912 -20.003 1.00 85.75 101 ASP A C 1
ATOM 830 O O . ASP A 1 101 ? 13.353 -6.648 -20.855 1.00 85.75 101 ASP A O 1
ATOM 834 N N . SER A 1 102 ? 13.444 -4.645 -19.841 1.00 86.06 102 SER A N 1
ATOM 835 C CA . SER A 1 102 ? 12.258 -4.045 -20.466 1.00 86.06 102 SER A CA 1
ATOM 836 C C . SER A 1 102 ? 10.940 -4.718 -20.068 1.00 86.06 102 SER A C 1
ATOM 838 O O . SER A 1 102 ? 9.984 -4.673 -20.845 1.00 86.06 102 SER A O 1
ATOM 840 N N . GLY A 1 103 ? 10.891 -5.321 -18.879 1.00 85.12 103 GLY A N 1
ATOM 841 C CA . GLY A 1 103 ? 9.692 -5.904 -18.289 1.00 85.12 103 GLY A CA 1
ATOM 842 C C . GLY A 1 103 ? 8.927 -4.911 -17.414 1.00 85.12 103 GLY A C 1
ATOM 843 O O . GLY A 1 103 ? 9.511 -4.044 -16.757 1.00 85.12 103 GLY A O 1
ATOM 844 N N . THR A 1 104 ? 7.604 -5.059 -17.381 1.00 85.94 104 THR A N 1
ATOM 845 C CA . THR A 1 104 ? 6.754 -4.440 -16.358 1.00 85.94 104 THR A CA 1
ATOM 846 C C . THR A 1 104 ? 6.434 -5.496 -15.320 1.00 85.94 104 THR A C 1
ATOM 848 O O . THR A 1 104 ? 6.014 -6.596 -15.660 1.00 85.94 104 THR A O 1
ATOM 851 N N . TYR A 1 105 ? 6.603 -5.156 -14.055 1.00 85.56 105 TYR A N 1
ATOM 852 C CA . TYR A 1 105 ? 6.378 -6.056 -12.941 1.00 85.56 105 TYR A CA 1
ATOM 853 C C . TYR A 1 105 ? 5.327 -5.486 -12.010 1.00 85.56 105 TYR A C 1
ATOM 855 O O . TYR A 1 105 ? 5.308 -4.282 -11.750 1.00 85.56 105 TYR A O 1
ATOM 863 N N . VAL A 1 106 ? 4.494 -6.367 -11.470 1.00 85.75 106 VAL A N 1
ATOM 864 C CA . VAL A 1 106 ? 3.565 -6.036 -10.392 1.00 85.75 106 VAL A CA 1
ATOM 865 C C . VAL A 1 106 ? 4.218 -6.372 -9.068 1.00 85.75 106 VAL A C 1
ATOM 867 O O . VAL A 1 106 ? 4.779 -7.455 -8.903 1.00 85.75 106 VAL A O 1
ATOM 870 N N . VAL A 1 107 ? 4.105 -5.463 -8.112 1.00 87.19 107 VAL A N 1
ATOM 871 C CA . VAL A 1 107 ? 4.319 -5.744 -6.695 1.00 87.19 107 VAL A CA 1
ATOM 872 C C . VAL A 1 107 ? 2.997 -5.562 -5.969 1.00 87.19 107 VAL A C 1
ATOM 874 O O . VAL A 1 107 ? 2.246 -4.630 -6.255 1.00 87.19 107 VAL A O 1
ATOM 877 N N . GLY A 1 108 ? 2.707 -6.454 -5.028 1.00 88.00 108 GLY A N 1
ATOM 878 C CA . GLY A 1 108 ? 1.499 -6.355 -4.232 1.00 88.00 108 GLY A CA 1
ATOM 879 C C . GLY A 1 108 ? 1.626 -6.958 -2.848 1.00 88.00 108 GLY A C 1
ATOM 880 O O . GLY A 1 108 ? 2.516 -7.766 -2.569 1.00 88.00 108 GLY A O 1
ATOM 881 N N . VAL A 1 109 ? 0.692 -6.568 -1.992 1.00 88.38 109 VAL A N 1
ATOM 882 C CA . VAL A 1 109 ? 0.572 -7.043 -0.618 1.00 88.38 109 VAL A CA 1
ATOM 883 C C . VAL A 1 109 ? -0.882 -7.378 -0.309 1.00 88.38 109 VAL A C 1
ATOM 885 O O . VAL A 1 109 ? -1.800 -6.690 -0.759 1.00 88.38 109 VAL A O 1
ATOM 888 N N . VAL A 1 110 ? -1.087 -8.466 0.432 1.00 88.06 110 VAL A N 1
ATOM 889 C CA . VAL A 1 110 ? -2.413 -8.889 0.888 1.00 88.06 110 VAL A CA 1
ATOM 890 C C . VAL A 1 110 ? -2.795 -8.040 2.098 1.00 88.06 110 VAL A C 1
ATOM 892 O O . VAL A 1 110 ? -2.094 -8.046 3.112 1.00 88.06 110 VAL A O 1
ATOM 895 N N . MET A 1 111 ? -3.925 -7.341 2.031 1.00 86.31 111 MET A N 1
ATOM 896 C CA . MET A 1 111 ? -4.353 -6.464 3.125 1.00 86.31 111 MET A CA 1
ATOM 897 C C . MET A 1 111 ? -4.641 -7.225 4.416 1.00 86.31 111 MET A C 1
ATOM 899 O O . MET A 1 111 ? -4.315 -6.729 5.490 1.00 86.31 111 MET A O 1
ATOM 903 N N . SER A 1 112 ? -5.194 -8.441 4.345 1.00 85.12 112 SER A N 1
ATOM 904 C CA . SER A 1 112 ? -5.421 -9.253 5.546 1.00 85.12 112 SER A CA 1
ATOM 905 C C . SER A 1 112 ? -4.129 -9.614 6.275 1.00 85.12 112 SER A C 1
ATOM 907 O O . SER A 1 112 ? -4.147 -9.716 7.499 1.00 85.12 112 SER A O 1
ATOM 909 N N . ASP A 1 113 ? -3.027 -9.791 5.542 1.00 86.31 113 ASP A N 1
ATOM 910 C CA . ASP A 1 113 ? -1.731 -10.143 6.125 1.00 86.31 113 ASP A CA 1
ATOM 911 C C . ASP A 1 113 ? -1.125 -8.934 6.836 1.00 86.31 113 ASP A C 1
ATOM 913 O O . ASP A 1 113 ? -0.670 -9.064 7.970 1.00 86.31 113 ASP A O 1
ATOM 917 N N . LEU A 1 114 ? -1.204 -7.747 6.220 1.00 85.88 114 LEU A N 1
ATOM 918 C CA . LEU A 1 114 ? -0.819 -6.491 6.869 1.00 85.88 114 LEU A CA 1
ATOM 919 C C . LEU A 1 114 ? -1.660 -6.229 8.113 1.00 85.88 114 LEU A C 1
ATOM 921 O O . LEU A 1 114 ? -1.112 -5.985 9.180 1.00 85.88 114 LEU A O 1
ATOM 925 N N . ILE A 1 115 ? -2.986 -6.323 7.998 1.00 82.81 115 ILE A N 1
ATOM 926 C CA . ILE A 1 115 ? -3.884 -6.125 9.136 1.00 82.81 115 ILE A CA 1
ATOM 927 C C . ILE A 1 115 ? -3.510 -7.089 10.257 1.00 82.81 115 ILE A C 1
ATOM 929 O O . ILE A 1 115 ? -3.348 -6.645 11.379 1.00 82.81 115 ILE A O 1
ATOM 933 N N . TRP A 1 116 ? -3.325 -8.379 9.972 1.00 83.75 116 TRP A N 1
ATOM 934 C CA . TRP A 1 116 ? -2.963 -9.359 10.996 1.00 83.75 116 TRP A CA 1
ATOM 935 C C . TRP A 1 116 ? -1.604 -9.078 11.646 1.00 83.75 116 TRP A C 1
ATOM 937 O O . TRP A 1 116 ? -1.476 -9.222 12.859 1.00 83.75 116 TRP A O 1
ATOM 947 N N . TYR A 1 117 ? -0.603 -8.689 10.855 1.00 81.62 117 TYR A N 1
ATOM 948 C CA . TYR A 1 117 ? 0.748 -8.425 11.350 1.00 81.62 117 TYR A CA 1
ATOM 949 C C . TYR A 1 117 ? 0.809 -7.170 12.228 1.00 81.62 117 TYR A C 1
ATOM 951 O O . TYR A 1 117 ? 1.593 -7.113 13.167 1.00 81.62 117 TYR A O 1
ATOM 959 N N . TYR A 1 118 ? -0.044 -6.187 11.944 1.00 80.62 118 TYR A N 1
ATOM 960 C CA . TYR A 1 118 ? 0.033 -4.853 12.529 1.00 80.62 118 TYR A CA 1
ATOM 961 C C . TYR A 1 118 ? -1.152 -4.488 13.455 1.00 80.62 118 TYR A C 1
ATOM 963 O O . TYR A 1 118 ? -1.139 -3.407 14.041 1.00 80.62 118 TYR A O 1
ATOM 971 N N . ASP A 1 119 ? -2.155 -5.365 13.633 1.00 71.38 119 ASP A N 1
ATOM 972 C CA . ASP A 1 119 ? -3.399 -5.099 14.397 1.00 71.38 119 ASP A CA 1
ATOM 973 C C . ASP A 1 119 ? -3.144 -4.650 15.848 1.00 71.38 119 ASP A C 1
ATOM 975 O O . ASP A 1 119 ? -3.827 -3.765 16.362 1.00 71.38 119 ASP A O 1
ATOM 979 N N . GLU A 1 120 ? -2.159 -5.258 16.520 1.00 65.19 120 GLU A N 1
ATOM 980 C CA . GLU A 1 120 ? -1.825 -4.960 17.921 1.00 65.19 120 GLU A CA 1
ATOM 981 C C . GLU A 1 120 ? -0.613 -4.017 18.056 1.00 65.19 120 GLU A C 1
ATOM 983 O O . GLU A 1 120 ? -0.580 -3.202 18.979 1.00 65.19 120 GLU A O 1
ATOM 988 N N . ASP A 1 121 ? 0.337 -4.078 17.115 1.00 61.97 121 ASP A N 1
ATOM 989 C CA . ASP A 1 121 ? 1.641 -3.402 17.206 1.00 61.97 121 ASP A CA 1
ATOM 990 C C . ASP A 1 121 ? 1.657 -1.984 16.601 1.00 61.97 121 ASP A C 1
ATOM 992 O O . ASP A 1 121 ? 2.564 -1.203 16.897 1.00 61.97 121 ASP A O 1
ATOM 996 N N . ILE A 1 122 ? 0.644 -1.593 15.808 1.00 61.53 122 ILE A N 1
ATOM 997 C CA . ILE A 1 122 ? 0.597 -0.247 15.203 1.00 61.53 122 ILE A CA 1
ATOM 998 C C . ILE A 1 122 ? 0.681 0.864 16.249 1.00 61.53 122 ILE A C 1
ATOM 1000 O O . ILE A 1 122 ? 1.319 1.883 15.999 1.00 61.53 122 ILE A O 1
ATOM 1004 N N . TYR A 1 123 ? 0.076 0.679 17.424 1.00 58.75 123 TYR A N 1
ATOM 1005 C CA . TYR A 1 123 ? -0.028 1.741 18.427 1.00 58.75 123 TYR A CA 1
ATOM 1006 C C . TYR A 1 123 ? 1.313 2.188 19.023 1.00 58.75 123 TYR A C 1
ATOM 1008 O O . TYR A 1 123 ? 1.385 3.290 19.573 1.00 58.75 123 TYR A O 1
ATOM 1016 N N . ASP A 1 124 ? 2.354 1.365 18.893 1.00 74.06 124 ASP A N 1
ATOM 1017 C CA . ASP A 1 124 ? 3.689 1.637 19.425 1.00 74.06 124 ASP A CA 1
ATOM 1018 C C . ASP A 1 124 ? 4.648 2.219 18.371 1.00 74.06 124 ASP A C 1
ATOM 1020 O O . ASP A 1 124 ? 5.771 2.601 18.712 1.00 74.06 124 ASP A O 1
ATOM 1024 N N . MET A 1 125 ? 4.211 2.335 17.110 1.00 75.31 125 MET A N 1
ATOM 1025 C CA . MET A 1 125 ? 5.030 2.797 15.987 1.00 75.31 125 MET A CA 1
ATOM 1026 C C . MET A 1 125 ? 4.570 4.162 15.467 1.00 75.31 125 MET A C 1
ATOM 1028 O O . MET A 1 125 ? 3.380 4.443 15.315 1.00 75.31 125 MET A O 1
ATOM 1032 N N . SER A 1 126 ? 5.526 5.031 15.142 1.00 77.75 126 SER A N 1
ATOM 1033 C CA . SER A 1 126 ? 5.239 6.244 14.370 1.00 77.75 126 SER A CA 1
ATOM 1034 C C . SER A 1 126 ? 4.870 5.904 12.914 1.00 77.75 126 SER A C 1
ATOM 1036 O O . SER A 1 126 ? 5.267 4.849 12.417 1.00 77.75 126 SER A O 1
ATOM 1038 N N . PRO A 1 127 ? 4.169 6.797 12.180 1.00 77.12 127 PRO A N 1
ATOM 1039 C CA . PRO A 1 127 ? 3.849 6.562 10.770 1.00 77.12 127 PRO A CA 1
ATOM 1040 C C . PRO A 1 127 ? 5.077 6.217 9.917 1.00 77.12 127 PRO A C 1
ATOM 1042 O O . PRO A 1 127 ? 5.002 5.330 9.080 1.00 77.12 127 PRO A O 1
ATOM 1045 N N . SER A 1 128 ? 6.211 6.881 10.163 1.00 79.81 128 SER A N 1
ATOM 1046 C CA . SER A 1 128 ? 7.459 6.636 9.434 1.00 79.81 128 SER A CA 1
ATOM 1047 C C . SER A 1 128 ? 8.101 5.290 9.766 1.00 79.81 128 SER A C 1
ATOM 1049 O O . SER A 1 128 ? 8.660 4.658 8.881 1.00 79.81 128 SER A O 1
ATOM 1051 N N . GLU A 1 129 ? 8.026 4.846 11.025 1.00 84.62 129 GLU A N 1
ATOM 1052 C CA . GLU A 1 129 ? 8.536 3.521 11.412 1.00 84.62 129 GLU A CA 1
ATOM 1053 C C . GLU A 1 129 ? 7.669 2.414 10.808 1.00 84.62 129 GLU A C 1
ATOM 1055 O O . GLU A 1 129 ? 8.192 1.405 10.346 1.00 84.62 129 GLU A O 1
ATOM 1060 N N . LEU A 1 130 ? 6.347 2.615 10.777 1.00 84.94 130 LEU A N 1
ATOM 1061 C CA . LEU A 1 130 ? 5.422 1.682 10.140 1.00 84.94 130 LEU A CA 1
ATOM 1062 C C . LEU A 1 130 ? 5.648 1.617 8.623 1.00 84.94 130 LEU A C 1
ATOM 1064 O O . LEU A 1 130 ? 5.649 0.534 8.049 1.00 84.94 130 LEU A O 1
ATOM 1068 N N . GLU A 1 131 ? 5.857 2.764 7.976 1.00 87.00 131 GLU A N 1
ATOM 1069 C CA . GLU A 1 131 ? 6.165 2.840 6.546 1.00 87.00 131 GLU A CA 1
ATOM 1070 C C . GLU A 1 131 ? 7.467 2.106 6.200 1.00 87.00 131 GLU A C 1
ATOM 1072 O O . GLU A 1 131 ? 7.493 1.342 5.238 1.00 87.00 131 GLU A O 1
ATOM 1077 N N . GLU A 1 132 ? 8.523 2.289 7.001 1.00 89.50 132 GLU A N 1
ATOM 1078 C CA . GLU A 1 132 ? 9.809 1.605 6.820 1.00 89.50 132 GLU A CA 1
ATOM 1079 C C . GLU A 1 132 ? 9.668 0.083 6.975 1.00 89.50 132 GLU A C 1
ATOM 1081 O O . GLU A 1 132 ? 10.145 -0.669 6.122 1.00 89.50 132 GLU A O 1
ATOM 1086 N N . ASP A 1 133 ? 8.954 -0.383 8.003 1.00 89.25 133 ASP A N 1
ATOM 1087 C CA . ASP A 1 133 ? 8.749 -1.818 8.235 1.00 89.25 133 ASP A CA 1
ATOM 1088 C C . ASP A 1 133 ? 7.885 -2.457 7.131 1.00 89.25 133 ASP A C 1
ATOM 1090 O O . ASP A 1 133 ? 8.244 -3.500 6.578 1.00 89.25 133 ASP A O 1
ATOM 1094 N N . ILE A 1 134 ? 6.796 -1.797 6.714 1.00 90.25 134 ILE A N 1
ATOM 1095 C CA . ILE A 1 134 ? 5.964 -2.259 5.592 1.00 90.25 134 ILE A CA 1
ATOM 1096 C C . ILE A 1 134 ? 6.765 -2.260 4.285 1.00 90.25 134 ILE A C 1
ATOM 1098 O O . ILE A 1 134 ? 6.640 -3.198 3.493 1.00 90.25 134 ILE A O 1
ATOM 1102 N N . PHE A 1 135 ? 7.600 -1.246 4.043 1.00 91.44 135 PHE A N 1
ATOM 1103 C CA . PHE A 1 135 ? 8.486 -1.215 2.882 1.00 91.44 135 PHE A CA 1
ATOM 1104 C C . PHE A 1 135 ? 9.401 -2.438 2.858 1.00 91.44 135 PHE A C 1
ATOM 1106 O O . PHE A 1 135 ? 9.495 -3.092 1.819 1.00 91.44 135 PHE A O 1
ATOM 1113 N N . GLU A 1 136 ? 10.050 -2.782 3.974 1.00 90.25 136 GLU A N 1
ATOM 1114 C CA . GLU A 1 136 ? 10.900 -3.972 4.039 1.00 90.25 136 GLU A CA 1
ATOM 1115 C C . GLU A 1 136 ? 10.093 -5.246 3.763 1.00 90.25 136 GLU A C 1
ATOM 1117 O O . GLU A 1 136 ? 10.530 -6.096 2.977 1.00 90.25 136 GLU A O 1
ATOM 1122 N N . GLN A 1 137 ? 8.887 -5.355 4.331 1.00 87.44 137 GLN A N 1
ATOM 1123 C CA . GLN A 1 137 ? 7.994 -6.488 4.080 1.00 87.44 137 GLN A CA 1
ATOM 1124 C C . GLN A 1 137 ? 7.663 -6.632 2.593 1.00 87.44 137 GLN A C 1
ATOM 1126 O O . GLN A 1 137 ? 7.825 -7.707 2.007 1.00 87.44 137 GLN A O 1
ATOM 1131 N N . ILE A 1 138 ? 7.258 -5.538 1.949 1.00 89.56 138 ILE A N 1
ATOM 1132 C CA . ILE A 1 138 ? 6.957 -5.512 0.519 1.00 89.56 138 ILE A CA 1
ATOM 1133 C C . ILE A 1 138 ? 8.224 -5.838 -0.275 1.00 89.56 138 ILE A C 1
ATOM 1135 O O . ILE A 1 138 ? 8.226 -6.752 -1.095 1.00 89.56 138 ILE A O 1
ATOM 1139 N N . TYR A 1 139 ? 9.334 -5.152 -0.033 1.00 87.81 139 TYR A N 1
ATOM 1140 C CA . TYR A 1 139 ? 10.539 -5.288 -0.844 1.00 87.81 139 TYR A CA 1
ATOM 1141 C C . TYR A 1 139 ? 11.122 -6.712 -0.816 1.00 87.81 139 TYR A C 1
ATOM 1143 O O . TYR A 1 139 ? 11.584 -7.215 -1.850 1.00 87.81 139 TYR A O 1
ATOM 1151 N N . TYR A 1 140 ? 11.075 -7.390 0.334 1.00 84.38 140 TYR A N 1
ATOM 1152 C CA . TYR A 1 140 ? 11.666 -8.722 0.494 1.00 84.38 140 TYR A CA 1
ATOM 1153 C C . TYR A 1 140 ? 10.690 -9.887 0.311 1.00 84.38 140 TYR A C 1
ATOM 1155 O O . TYR A 1 140 ? 11.134 -10.955 -0.117 1.00 84.38 140 TYR A O 1
ATOM 1163 N N . TYR A 1 141 ? 9.398 -9.708 0.601 1.00 76.56 141 TYR A N 1
ATOM 1164 C CA . TYR A 1 141 ? 8.443 -10.822 0.673 1.00 76.56 141 TYR A CA 1
ATOM 116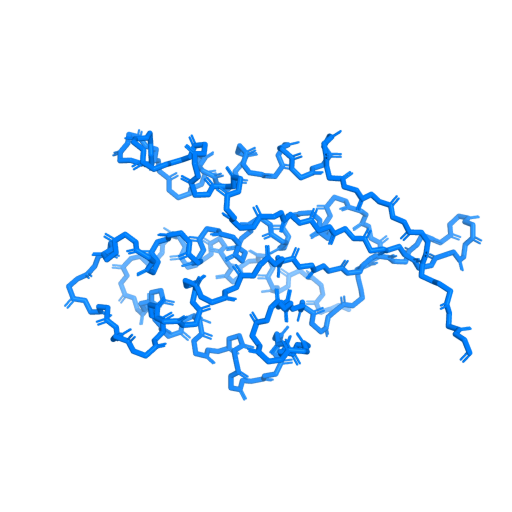5 C C . TYR A 1 141 ? 7.237 -10.700 -0.260 1.00 76.56 141 TYR A C 1
ATOM 1167 O O . TYR A 1 141 ? 6.477 -11.662 -0.380 1.00 76.56 141 TYR A O 1
ATOM 1175 N N . SER A 1 142 ? 7.058 -9.571 -0.952 1.00 71.88 142 SER A N 1
ATOM 1176 C CA . SER A 1 142 ? 5.980 -9.448 -1.938 1.00 71.88 142 SER A CA 1
ATOM 1177 C C . SER A 1 142 ? 6.164 -10.382 -3.135 1.00 71.88 142 SER A C 1
ATOM 1179 O O . SER A 1 142 ? 7.275 -10.728 -3.553 1.00 71.88 142 SER A O 1
ATOM 1181 N N . LEU A 1 143 ? 5.031 -10.768 -3.718 1.00 63.56 143 LEU A N 1
ATOM 1182 C CA . LEU A 1 143 ? 4.993 -11.476 -4.988 1.00 63.56 143 LEU A CA 1
ATOM 1183 C C . LEU A 1 143 ? 5.297 -10.474 -6.105 1.00 63.56 143 LEU A C 1
ATOM 1185 O O . LEU A 1 143 ? 4.484 -9.600 -6.392 1.00 63.56 143 LEU A O 1
ATOM 1189 N N . ALA A 1 144 ? 6.470 -10.618 -6.719 1.00 64.81 144 ALA A N 1
ATOM 1190 C CA . ALA A 1 144 ? 6.823 -9.954 -7.963 1.00 64.81 144 ALA A CA 1
ATOM 1191 C C . ALA A 1 144 ? 6.516 -10.886 -9.137 1.00 64.81 144 ALA A C 1
ATOM 1193 O O . ALA A 1 144 ? 7.088 -11.976 -9.219 1.00 64.81 144 ALA A O 1
ATOM 1194 N N . PHE A 1 145 ? 5.638 -10.470 -10.043 1.00 72.56 145 PHE A N 1
ATOM 1195 C CA . PHE A 1 145 ? 5.380 -11.194 -11.287 1.00 72.56 145 PHE A CA 1
ATOM 1196 C C . PHE A 1 145 ? 5.410 -10.239 -12.474 1.00 72.56 145 PHE A C 1
ATOM 1198 O O . PHE A 1 145 ? 5.002 -9.084 -12.368 1.00 72.56 145 PHE A O 1
ATOM 1205 N N . GLU A 1 146 ? 5.950 -10.728 -13.587 1.00 73.25 146 GLU A N 1
ATOM 1206 C CA . GLU A 1 146 ? 5.948 -10.009 -14.856 1.00 73.25 146 GLU A CA 1
ATOM 1207 C C . GLU A 1 146 ? 4.500 -9.867 -15.337 1.00 73.25 146 GLU A C 1
ATOM 1209 O O . GLU A 1 146 ? 3.725 -10.827 -15.315 1.00 73.25 146 GLU A O 1
ATOM 1214 N N . TRP A 1 147 ? 4.122 -8.650 -15.709 1.00 70.56 147 TRP A N 1
ATOM 1215 C CA . TRP A 1 147 ? 2.828 -8.363 -16.300 1.00 70.56 147 TRP A CA 1
ATOM 1216 C C . TRP A 1 147 ? 2.870 -8.718 -17.785 1.00 70.56 147 TRP A C 1
ATOM 1218 O O . TRP A 1 147 ? 3.505 -8.026 -18.582 1.00 70.56 147 TRP A O 1
ATOM 1228 N N . GLU A 1 148 ? 2.171 -9.785 -18.158 1.00 66.88 148 GLU A N 1
ATOM 1229 C CA . GLU A 1 148 ? 1.933 -10.140 -19.555 1.00 66.88 148 GLU A CA 1
ATOM 1230 C C . GLU A 1 148 ? 0.584 -9.538 -19.990 1.00 66.88 148 GLU A C 1
ATOM 1232 O O . GLU A 1 148 ? -0.467 -9.932 -19.485 1.00 66.88 148 GLU A O 1
ATOM 1237 N N . GLU A 1 149 ? 0.593 -8.559 -20.905 1.00 55.66 149 GLU A N 1
ATOM 1238 C CA . GLU A 1 149 ? -0.641 -8.141 -21.589 1.00 55.66 149 GLU A CA 1
ATOM 1239 C C . GLU A 1 149 ? -1.113 -9.286 -22.508 1.00 55.66 149 GLU A C 1
ATOM 1241 O O . GLU A 1 149 ? -0.388 -9.668 -23.431 1.00 55.66 149 GLU A O 1
ATOM 1246 N N . GLU A 1 150 ? -2.313 -9.832 -22.255 1.00 48.38 150 GLU A N 1
ATOM 1247 C CA . GLU A 1 150 ? -3.007 -10.765 -23.169 1.00 48.38 150 GLU A CA 1
ATOM 1248 C C . GLU A 1 150 ? -3.515 -10.085 -24.454 1.00 48.38 150 GLU A C 1
ATOM 1250 O O . GLU A 1 150 ? -4.107 -8.980 -24.373 1.00 48.38 150 GLU A O 1
#

Radius of gyration: 14.9 Å; chains: 1; bounding box: 35×32×43 Å

Secondary structure (DSSP, 8-state):
--THHHHHHHHHHHH-TTT--HHHHHHHHHHTTSEEEETTTTEEEEEEEESSHHHHHHHHHHHHHHHHHHHTT-SS---HHHHHHHHH--EEEEEEEETTTTEEEEEEEEHHHHHHHHTTTGGGS-HHHHHHHHHHHHHHHSEEEE----